Protein 3O46 (pdb70)

Solvent-accessible surface area: 4958 Å² total

Radius of gyration: 11.56 Å; Cα contacts (8 Å, |Δi|>4): 192; chains: 1; bounding box: 26×25×33 Å

InterPro domains:
  IPR001452 SH3 domain [PF00018] (234-290)
  IPR001452 SH3 domain [PR00452] (231-241)
  IPR001452 SH3 domain [PR00452] (252-267)
  IPR001452 SH3 domain [PR00452] (269-278)
  IPR001452 SH3 domain [PR00452] (284-296)
  IPR001452 SH3 domain [PS50002] (228-298)
  IPR001452 SH3 domain [SM00326] (231-297)
  IPR001478 PDZ domain [PF00595] (141-216)
  IPR001478 PDZ domain [PS50106] (139-220)
  IPR001478 PDZ domain [SM00228] (147-220)
  IPR004172 L27 domain [PS51022] (10-65)
  IPR004172 L27 domain [PS51022] (67-122)
  IPR004172 L27 domain [SM00569] (10-68)
  IPR004172 L27 domain [SM00569] (72-125)
  IPR008144 Guanylate kinase-like domain [PS50052] (368-560)
  IPR008145 Guanylate kinase/L-type calcium channel beta subunit [PF00625] (368-560)
  IPR008145 Guanylate kinase/L-type calcium channel beta subunit 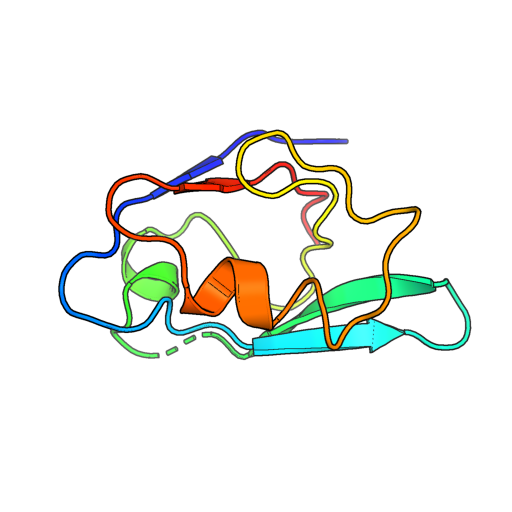[SM00072] (367-563)
  IPR014775 L27 domain, C-terminal [PF02828] (16-67)
  IPR014775 L27 domain, C-terminal [PF02828] (74-124)
  IPR020590 Guanylate kinase, conserved site [PS00856] (403-420)

GO terms:
  GO:0005515 protein binding (F, IPI)
  GO:0060090 molecular adaptor activity (F, IDA)
  GO:0005912 adherens junction (C, IDA)
  GO:0005923 bicellular tight junction (C, IDA)
  GO:0097025 MPP7-DLG1-LIN7 complex (C, IDA)
  GO:0031334 positive regulation of protein-containing complex assembly (P, IDA)
  GO:0070830 bicellular tight junction assembly (P, IDA)
  GO:0035591 signaling adaptor activity (F, TAS)
  GO:0030010 establishment of cell polarity (P, TAS)
  GO:0031334 positive regulation of protein-containing complex assembly (P, TAS)
  GO:0045296 cadherin binding (F, HDA)
  GO:0071896 protein localization to adherens junction (P, IMP)
  GO:0019904 protein domain specific binding (F, IPI)
  GO:0030054 cell junction (C, IDA)
  GO:0005737 cytoplasm (C, EXP)

CATH classification: 2.30.42.10

Foldseek 3Di:
DKDKDKWFAAPFAQQWDWDQDPVPRWIFTQGHPPHRPVVRVPHDGGKTWQDKQNHGCNPDDPVVVVCVRGVDHTMMMTIIDGD

Nearest PDB structures (foldseek):
  3o46-assembly1_A  TM=1.006E+00  e=6.446E-15  Homo sapiens
  1g9o-assembly1_A  TM=8.909E-01  e=1.951E-05  Homo sapiens
  4p0c-assembly1_A  TM=8.201E-01  e=1.643E-05  Homo sapiens
  2vsp-assembly1_A  TM=8.199E-01  e=2.752E-05  Homo sapiens
  4q3h-assembly2_B  TM=8.198E-01  e=3.881E-05  Homo sapiens

Sequence (83 aa):
SVVKKIIRLVKKNREEPLGATIKKDEQTGAIIVARRIRGGAADRSGLIHHVGDELLREVVNGIPVEDKRPEEIIIQILAQSSQQGAITFKKIIPG

Secondary structure (DSSP, 8-state):
--EEEEEEESSS----EEEE-TTT--EEEEE---SH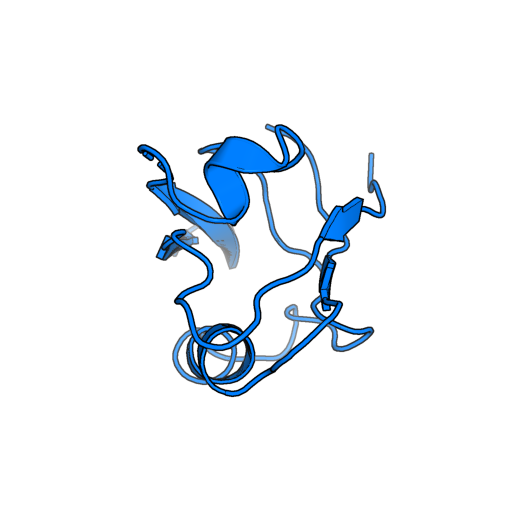HHHHT---TTPEEEEETTEESTTS-HHHHHHHHHH--EEEEEEEE--

Organism: Homo sapiens (NCBI:txid9606)

B-factor: mean 17.81, std 5.98, range [9.1, 44.67]

Structure (mmCIF, N/CA/C/O backbone):
data_3O46
#
_entry.id   3O46
#
_cell.length_a   66.616
_cell.length_b   66.616
_cell.length_c   46.475
_cell.angle_alpha   90.000
_cell.angle_beta   90.000
_cell.angle_gamma   120.000
#
_symmetry.space_group_name_H-M   'P 63'
#
loop_
_entity.id
_entity.type
_entity.pdbx_description
1 polymer 'MAGUK p55 subfamily member 7'
2 non-polymer 'UNKNOWN ATOM OR ION'
3 water water
#
loop_
_atom_site.group_PDB
_atom_site.id
_atom_site.type_symbol
_atom_site.label_atom_id
_atom_site.label_alt_id
_atom_site.label_comp_id
_atom_site.label_asym_id
_atom_site.label_entity_id
_atom_site.label_seq_id
_atom_site.pdbx_PDB_ins_code
_atom_site.Cartn_x
_atom_site.Cartn_y
_atom_site.Cartn_z
_atom_site.occupancy
_atom_site.B_iso_or_equiv
_atom_site.auth_seq_id
_atom_site.auth_comp_id
_atom_site.auth_asym_id
_atom_site.auth_atom_id
_atom_site.pdbx_PDB_model_num
ATOM 1 N N . SER A 1 4 ? 26.889 29.896 14.960 1.00 31.29 136 SER A N 1
ATOM 2 C CA . SER A 1 4 ? 26.951 28.655 15.802 1.00 30.66 136 SER A CA 1
ATOM 3 C C . SER A 1 4 ? 25.707 28.707 16.701 1.00 27.34 136 SER A C 1
ATOM 4 O O . SER A 1 4 ? 25.447 29.785 17.285 1.00 30.50 136 SER A O 1
ATOM 7 N N . VAL A 1 5 ? 24.972 27.580 16.828 1.00 23.82 137 VAL A N 1
ATOM 8 C CA A VAL A 1 5 ? 23.677 27.597 17.515 0.50 21.23 137 VAL A CA 1
ATOM 9 C CA B VAL A 1 5 ? 23.674 27.604 17.513 0.50 21.62 137 VAL A CA 1
ATOM 10 C C . VAL A 1 5 ? 23.878 27.385 19.003 1.00 20.04 137 VAL A C 1
ATOM 11 O O . VAL A 1 5 ? 24.610 26.490 19.423 1.00 23.07 137 VAL A O 1
ATOM 18 N N . LYS A 1 6 ? 23.220 28.245 19.776 1.00 17.15 138 LYS A N 1
ATOM 19 C CA A LYS A 1 6 ? 23.318 28.338 21.240 0.50 16.02 138 LYS A CA 1
ATOM 20 C CA B LYS A 1 6 ? 23.321 28.251 21.235 0.50 16.34 138 LYS A CA 1
ATOM 21 C C . LYS A 1 6 ? 21.933 28.028 21.838 1.00 14.91 138 LYS A C 1
ATOM 22 O O . LYS A 1 6 ? 20.940 28.492 21.301 1.00 15.58 138 LYS A O 1
ATOM 29 N N . ILE A 1 7 ? 21.885 27.301 22.956 1.00 15.80 139 ILE A N 1
ATOM 30 C CA . ILE A 1 7 ? 20.658 27.048 23.663 1.00 15.72 139 ILE A CA 1
ATOM 31 C C . ILE A 1 7 ? 20.631 27.992 24.861 1.00 15.15 139 ILE A C 1
ATOM 32 O O . ILE A 1 7 ? 21.604 28.038 25.648 1.00 16.76 139 ILE A O 1
ATOM 37 N N . ILE A 1 8 ? 19.532 28.721 25.018 1.00 13.65 140 ILE A N 1
ATOM 38 C CA . ILE A 1 8 ? 19.349 29.626 26.132 1.00 13.66 140 ILE A CA 1
ATOM 39 C C . ILE A 1 8 ? 18.009 29.367 26.745 1.00 13.10 140 ILE A C 1
ATOM 40 O O . ILE A 1 8 ? 17.078 28.882 26.088 1.00 13.99 140 ILE A O 1
ATOM 45 N N . ARG A 1 9 ? 17.865 29.677 28.040 1.00 13.11 141 ARG A N 1
ATOM 46 C CA . ARG A 1 9 ? 16.628 29.402 28.737 1.00 13.16 141 ARG A CA 1
ATOM 47 C C . ARG A 1 9 ? 16.330 30.528 29.687 1.00 14.34 141 ARG A C 1
ATOM 48 O O . ARG A 1 9 ? 17.176 30.931 30.483 1.00 15.53 141 ARG A O 1
ATOM 56 N N . LEU A 1 10 ? 15.090 31.049 29.609 1.00 13.13 142 LEU A N 1
ATOM 57 C CA . LEU A 1 10 ? 14.659 32.081 30.534 1.00 15.63 142 LEU A CA 1
ATOM 58 C C . LEU A 1 10 ? 13.259 31.805 31.020 1.00 14.15 142 LEU A C 1
ATOM 59 O O . LEU A 1 10 ? 12.667 30.872 30.616 1.00 16.60 142 LEU A O 1
ATOM 64 N N . VAL A 1 11 ? 12.808 32.568 31.986 1.00 14.60 143 VAL A N 1
ATOM 65 C CA . VAL A 1 11 ? 11.514 32.390 32.572 1.00 15.13 143 VAL A CA 1
ATOM 66 C C . VAL A 1 11 ? 10.639 33.628 32.331 1.00 14.59 143 VAL A C 1
ATOM 67 O O . VAL A 1 11 ? 11.070 34.745 32.506 1.00 16.79 143 VAL A O 1
ATOM 71 N N A LYS A 1 12 ? 9.424 33.419 31.861 0.50 14.25 144 LYS A N 1
ATOM 72 N N B LYS A 1 12 ? 9.390 33.349 31.960 0.50 15.62 144 LYS A N 1
ATOM 73 C CA A LYS A 1 12 ? 8.412 34.474 31.916 0.50 14.87 144 LYS A CA 1
ATOM 74 C CA B LYS A 1 12 ? 8.340 34.335 31.686 0.50 17.17 144 LYS A CA 1
ATOM 75 C C A LYS A 1 12 ? 7.160 33.919 32.538 0.50 16.82 144 LYS A C 1
ATOM 76 C C B LYS A 1 12 ? 7.086 33.910 32.478 0.50 18.26 144 LYS A C 1
ATOM 77 O O A LYS A 1 12 ? 6.61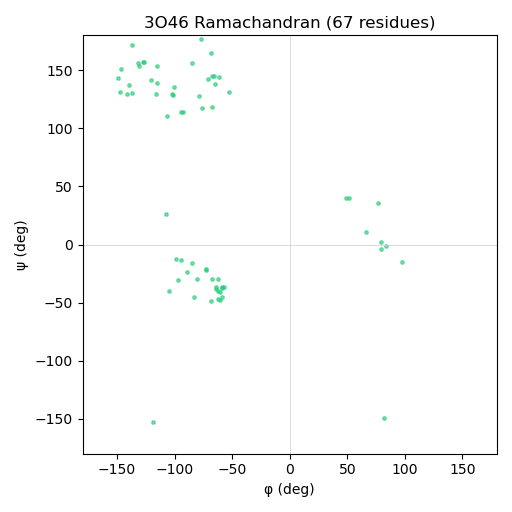0 32.908 32.116 0.50 18.92 144 LYS A O 1
ATOM 78 O O B LYS A 1 12 ? 6.445 32.935 32.094 0.50 19.81 144 LYS A O 1
ATOM 89 N N . ASN A 1 13 ? 6.713 34.616 33.554 1.00 19.61 145 ASN A N 1
ATOM 90 C CA . ASN A 1 13 ? 5.501 34.247 34.272 1.00 21.61 145 ASN A CA 1
ATOM 91 C C . ASN A 1 13 ? 4.726 35.546 34.565 1.00 21.14 145 ASN A C 1
ATOM 92 O O . ASN A 1 13 ? 5.252 36.521 35.088 1.00 22.35 145 ASN A O 1
ATOM 97 N N . ARG A 1 14 ? 3.479 35.533 34.118 1.00 22.77 146 ARG A N 1
ATOM 98 C CA . ARG A 1 14 ? 2.528 36.617 34.226 1.00 22.87 146 ARG A CA 1
ATOM 99 C C . ARG A 1 14 ? 3.141 37.935 33.769 1.00 21.42 146 ARG A C 1
ATOM 100 O O . ARG A 1 14 ? 2.934 38.987 34.369 1.00 23.73 146 ARG A O 1
ATOM 104 N N . GLU A 1 15 ? 3.920 37.860 32.692 1.00 19.85 147 GLU A N 1
ATOM 105 C CA A GLU A 1 15 ? 4.552 39.018 32.068 0.60 18.27 147 GLU A CA 1
ATOM 106 C CA B GLU A 1 15 ? 4.558 39.011 32.083 0.40 18.64 147 GLU A CA 1
ATOM 107 C C . GLU A 1 15 ? 4.886 38.607 30.636 1.00 17.29 147 GLU A C 1
ATOM 108 O O . GLU A 1 15 ? 5.092 37.452 30.360 1.00 17.84 147 GLU A O 1
ATOM 119 N N . PRO A 1 16 ? 4.986 39.577 29.704 1.00 15.61 148 PRO A N 1
ATOM 120 C CA . PRO A 1 16 ? 5.398 39.254 28.342 1.00 14.97 148 PRO A CA 1
ATOM 121 C C . PRO A 1 16 ? 6.860 38.821 28.264 1.00 13.23 148 PRO A C 1
ATOM 122 O O . PRO A 1 16 ? 7.642 39.112 29.160 1.00 13.78 148 PRO A O 1
ATOM 126 N N . LEU A 1 17 ? 7.241 38.220 27.171 1.00 12.76 149 LEU A N 1
ATOM 127 C CA . LEU A 1 17 ? 8.629 37.961 26.890 1.00 12.23 149 LEU A CA 1
ATOM 128 C C . LEU A 1 17 ? 9.424 39.244 26.852 1.00 12.02 149 LEU A C 1
ATOM 129 O O . LEU A 1 17 ? 10.562 39.292 27.274 1.00 12.58 149 LEU A O 1
ATOM 134 N N . GLY A 1 18 ? 8.827 40.305 26.310 1.00 10.95 150 GLY A N 1
ATOM 135 C CA . GLY A 1 18 ? 9.548 41.547 26.120 1.00 11.80 150 GLY A CA 1
ATOM 136 C C . GLY A 1 18 ? 10.496 41.532 24.937 1.00 11.87 150 GLY A C 1
ATOM 137 O O . GLY A 1 18 ? 11.570 42.127 24.989 1.00 12.34 150 GLY A O 1
ATOM 138 N N . ALA A 1 19 ? 10.119 40.863 23.863 1.00 11.69 151 ALA A N 1
ATOM 139 C CA . ALA A 1 19 ? 10.930 40.821 22.650 1.00 11.59 151 ALA A CA 1
ATOM 140 C C . ALA A 1 19 ? 9.983 40.692 21.489 1.00 11.36 151 ALA A C 1
ATOM 141 O O . ALA A 1 19 ? 8.984 39.973 21.561 1.00 12.33 151 ALA A O 1
ATOM 143 N N . THR A 1 20 ? 10.325 41.343 20.382 1.00 11.13 152 THR A N 1
ATOM 144 C CA . THR A 1 20 ? 9.599 41.228 19.129 1.00 11.01 152 THR A CA 1
ATOM 145 C C . THR A 1 20 ? 10.489 40.597 18.085 1.00 10.95 152 THR A C 1
ATOM 146 O O . THR A 1 20 ? 11.730 40.711 18.154 1.00 12.46 152 THR A O 1
ATOM 150 N N . ILE A 1 21 ? 9.868 39.942 17.103 1.00 10.42 153 ILE A N 1
ATOM 151 C CA . ILE A 1 21 ? 10.569 39.274 16.035 1.00 10.94 153 ILE A CA 1
ATOM 152 C C . ILE A 1 21 ? 10.056 39.753 14.673 1.00 12.37 153 ILE A C 1
ATOM 153 O O . ILE A 1 21 ? 8.944 40.255 14.534 1.00 13.14 153 ILE A O 1
ATOM 158 N N . LYS A 1 22 ? 10.904 39.594 13.666 1.00 13.46 154 LYS A N 1
ATOM 159 C CA . LYS A 1 22 ? 10.562 39.945 12.279 1.00 15.69 154 LYS A CA 1
ATOM 160 C C . LYS A 1 22 ? 11.256 39.008 11.363 1.00 15.06 154 LYS A C 1
ATOM 161 O O . LYS A 1 22 ? 12.484 38.798 11.483 1.00 16.98 154 LYS A O 1
ATOM 166 N N . LYS A 1 23 ? 10.538 38.438 10.415 1.00 15.30 155 LYS A N 1
ATOM 167 C CA . LYS A 1 23 ? 11.146 37.626 9.380 1.00 16.11 155 LYS A CA 1
ATOM 168 C C . LYS A 1 23 ? 11.784 38.471 8.307 1.00 17.11 155 LYS A C 1
ATOM 169 O O . LYS A 1 23 ? 11.177 39.403 7.787 1.00 19.06 155 LYS A O 1
ATOM 175 N N . ASP A 1 24 ? 13.035 38.170 8.033 1.00 16.40 156 ASP A N 1
ATOM 176 C CA . ASP A 1 24 ? 13.728 38.785 6.935 1.00 17.27 156 ASP A CA 1
ATOM 177 C C . ASP A 1 24 ? 13.236 38.130 5.664 1.00 17.72 156 ASP A C 1
ATOM 178 O O . ASP A 1 24 ? 13.399 36.929 5.473 1.00 17.82 156 ASP A O 1
ATOM 183 N N . GLU A 1 25 ? 12.608 38.918 4.791 1.00 20.02 157 GLU A N 1
ATOM 184 C CA . GLU A 1 25 ? 11.953 38.306 3.648 1.00 23.07 157 GLU A CA 1
ATOM 185 C C . GLU A 1 25 ? 12.937 37.785 2.597 1.00 22.63 157 GLU A C 1
ATOM 186 O O . GLU A 1 25 ? 12.559 36.909 1.846 1.00 26.46 157 GLU A O 1
ATOM 189 N N . GLN A 1 26 ? 14.170 38.279 2.587 1.00 21.43 158 GLN A N 1
ATOM 190 C CA . GLN A 1 26 ? 15.200 37.802 1.662 1.00 21.56 158 GLN A CA 1
ATOM 191 C C . GLN A 1 26 ? 15.903 36.557 2.150 1.00 19.72 158 GLN A C 1
ATOM 192 O O . GLN A 1 26 ? 16.108 35.624 1.385 1.00 21.07 158 GLN A O 1
ATOM 198 N N . THR A 1 27 ? 16.290 36.525 3.428 1.00 17.50 159 THR A N 1
ATOM 199 C CA . THR A 1 27 ? 16.998 35.366 3.945 1.00 17.40 159 THR A CA 1
ATOM 200 C C . THR A 1 27 ? 16.089 34.284 4.497 1.00 15.32 159 THR A C 1
ATOM 201 O O . THR A 1 27 ? 16.489 33.125 4.666 1.00 15.92 159 THR A O 1
ATOM 205 N N . GLY A 1 28 ? 14.878 34.664 4.901 1.00 15.05 160 GLY A N 1
ATOM 206 C CA . GLY A 1 28 ? 13.990 33.742 5.579 1.00 15.58 160 GLY A CA 1
ATOM 207 C C . GLY A 1 28 ? 14.227 33.604 7.079 1.00 14.64 160 GLY A C 1
ATOM 208 O O . GLY A 1 28 ? 13.536 32.824 7.712 1.00 15.85 160 GLY A O 1
ATOM 209 N N . ALA A 1 29 ? 15.219 34.303 7.615 1.00 14.00 161 ALA A N 1
ATOM 210 C CA . ALA A 1 29 ? 15.551 34.233 9.025 1.00 12.64 161 ALA A CA 1
ATOM 211 C C . ALA A 1 29 ? 14.496 34.918 9.896 1.00 12.71 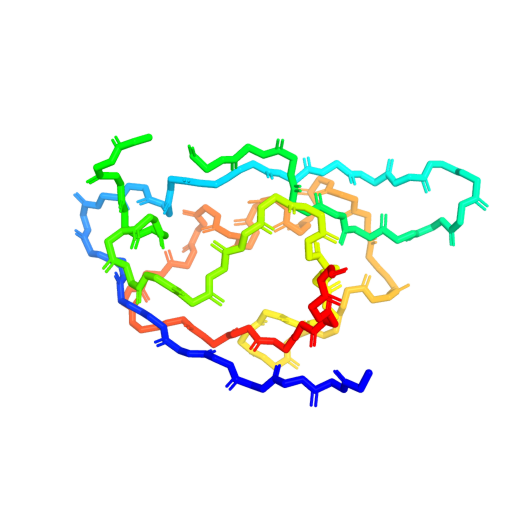161 ALA A C 1
ATOM 212 O O . ALA A 1 29 ? 13.956 35.977 9.553 1.00 13.60 161 ALA A O 1
ATOM 214 N N . ILE A 1 30 ? 14.227 34.321 11.064 1.00 12.32 162 ILE A N 1
ATOM 215 C CA . ILE A 1 30 ? 13.401 34.984 12.094 1.00 11.83 162 ILE A CA 1
ATOM 216 C C . ILE A 1 30 ? 14.380 35.680 13.038 1.00 11.63 162 ILE A C 1
ATOM 217 O O . ILE A 1 30 ? 15.193 35.020 13.702 1.00 12.87 162 ILE A O 1
ATOM 222 N N . ILE A 1 31 ? 14.348 36.998 13.051 1.00 11.80 163 ILE A N 1
ATOM 223 C CA . ILE A 1 31 ? 15.333 37.813 13.758 1.00 12.75 163 ILE A CA 1
ATOM 224 C C . ILE A 1 31 ? 14.660 38.578 14.873 1.00 12.27 163 ILE A C 1
ATOM 225 O O . ILE A 1 31 ? 13.547 39.109 14.717 1.00 12.77 163 ILE A O 1
ATOM 230 N N . VAL A 1 32 ? 15.331 38.641 16.016 1.00 11.56 164 VAL A N 1
ATOM 231 C CA . VAL A 1 32 ? 14.899 39.485 17.132 1.00 11.90 164 VAL A CA 1
ATOM 232 C C . VAL A 1 32 ? 15.044 40.932 16.721 1.00 12.79 164 VAL A C 1
ATOM 233 O O . VAL A 1 32 ? 16.156 41.391 16.418 1.00 13.67 164 VAL A O 1
ATOM 237 N N . ALA A 1 33 ? 13.939 41.665 16.691 1.00 13.36 165 ALA A N 1
ATOM 238 C CA . ALA A 1 33 ? 13.878 43.021 16.202 1.00 14.76 165 ALA A CA 1
ATOM 239 C C . ALA A 1 33 ? 13.960 44.058 17.327 1.00 14.32 165 ALA A C 1
ATOM 240 O O . ALA A 1 33 ? 14.454 45.152 17.094 1.00 16.21 165 ALA A O 1
ATOM 242 N N . ARG A 1 34 ? 13.460 43.722 18.523 1.00 13.21 166 ARG A N 1
ATOM 243 C CA A ARG A 1 34 ? 13.401 44.651 19.614 0.50 13.27 166 ARG A CA 1
ATOM 244 C CA B ARG A 1 34 ? 13.361 44.652 19.652 0.50 13.49 166 ARG A CA 1
ATOM 245 C C . ARG A 1 34 ? 13.424 43.895 20.936 1.00 13.08 166 ARG A C 1
ATOM 246 O O . ARG A 1 34 ? 12.821 42.831 21.046 1.00 12.60 166 ARG A O 1
ATOM 261 N N . ILE A 1 35 ? 14.132 44.462 21.924 1.00 13.36 167 ILE A N 1
ATOM 262 C CA . ILE A 1 35 ? 14.157 43.986 23.298 1.00 14.29 167 ILE A CA 1
ATOM 263 C C . ILE A 1 35 ? 13.612 45.129 24.129 1.00 14.50 167 ILE A C 1
ATOM 264 O O . ILE A 1 35 ? 14.171 46.214 24.190 1.00 16.93 167 ILE A O 1
ATOM 277 N N . ARG A 1 37 ? 13.106 47.360 27.248 1.00 18.91 169 ARG A N 1
ATOM 278 C CA . ARG A 1 37 ? 13.898 47.642 28.443 1.00 20.64 169 ARG A CA 1
ATOM 279 C C . ARG A 1 37 ? 13.187 47.165 29.711 1.00 20.15 16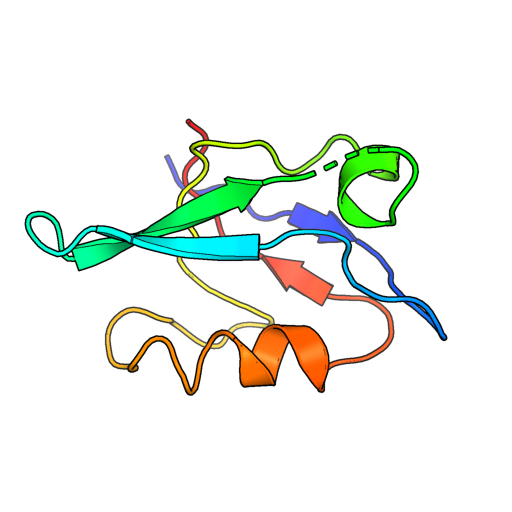9 ARG A C 1
ATOM 280 O O . ARG A 1 37 ? 11.996 47.431 29.924 1.00 21.85 169 ARG A O 1
ATOM 282 N N . GLY A 1 38 ? 13.895 46.413 30.546 1.00 19.94 170 GLY A N 1
ATOM 283 C CA . GLY A 1 38 ? 13.342 45.939 31.789 1.00 20.63 170 GLY A CA 1
ATOM 284 C C . GLY A 1 38 ? 12.424 44.737 31.710 1.00 19.24 170 GLY A C 1
ATOM 285 O O . GLY A 1 38 ? 12.013 44.199 32.740 1.00 21.72 170 GLY A O 1
ATOM 286 N N . GLY A 1 39 ? 12.131 44.263 30.482 1.00 17.48 171 GLY A N 1
ATOM 287 C CA . GLY A 1 39 ? 11.327 43.064 30.294 1.00 16.85 171 GLY A CA 1
ATOM 288 C C . GLY A 1 39 ? 12.090 41.790 30.556 1.00 15.85 171 GLY A C 1
ATOM 289 O O . GLY A 1 39 ? 13.294 41.820 30.792 1.00 16.46 171 GLY A O 1
ATOM 290 N N . ALA A 1 40 ? 11.401 40.662 30.475 1.00 15.22 172 ALA A N 1
ATOM 291 C CA . ALA A 1 40 ? 11.987 39.389 30.798 1.00 15.61 172 ALA A CA 1
ATOM 292 C C . ALA A 1 40 ? 13.204 39.060 29.946 1.00 15.35 172 ALA A C 1
ATOM 293 O O . ALA A 1 40 ? 14.243 38.596 30.474 1.00 16.53 172 ALA A O 1
ATOM 295 N N . ALA A 1 41 ? 13.102 39.289 28.644 1.00 14.44 173 ALA A N 1
ATOM 296 C CA . ALA A 1 41 ? 14.196 39.009 27.754 1.00 14.01 173 ALA A CA 1
ATOM 297 C C . ALA A 1 41 ? 15.407 39.856 28.103 1.00 14.95 173 ALA A C 1
ATOM 298 O O . ALA A 1 41 ? 16.535 39.359 28.201 1.00 15.28 173 ALA A O 1
ATOM 300 N N . ASP A 1 42 ? 15.172 41.137 28.308 1.00 15.86 174 ASP A N 1
ATOM 301 C CA . ASP A 1 42 ? 16.268 42.044 28.650 1.00 16.59 174 ASP A CA 1
ATOM 302 C C . ASP A 1 42 ? 16.949 41.612 29.959 1.00 17.76 174 ASP A C 1
ATOM 303 O O . ASP A 1 42 ? 18.165 41.495 30.020 1.00 18.04 174 ASP A O 1
ATOM 308 N N . ARG A 1 43 ? 16.152 41.335 30.985 1.00 17.33 175 ARG A N 1
ATOM 309 C CA . ARG A 1 43 ? 16.727 41.022 32.292 1.00 18.38 175 ARG A CA 1
ATOM 310 C C . ARG A 1 43 ? 17.581 39.771 32.246 1.00 18.64 175 ARG A C 1
ATOM 311 O O . ARG A 1 43 ? 18.548 39.623 33.013 1.00 20.35 175 ARG A O 1
ATOM 319 N N . SER A 1 44 ? 17.266 38.839 31.359 1.00 17.75 176 SER A N 1
ATOM 320 C CA . SER A 1 44 ? 18.059 37.593 31.249 1.00 17.66 176 SER A CA 1
ATOM 321 C C . SER A 1 44 ? 19.464 37.843 30.735 1.00 17.02 176 SER A C 1
ATOM 322 O O . SER A 1 44 ? 20.374 37.106 31.054 1.00 18.38 176 SER A O 1
ATOM 325 N N . GLY A 1 45 ? 19.627 38.874 2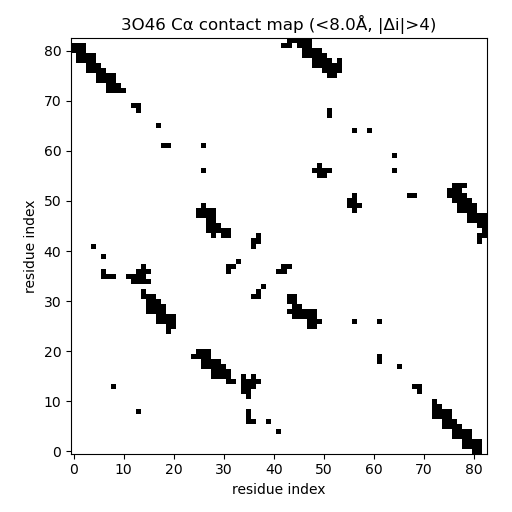9.930 1.00 17.42 177 GLY A N 1
ATOM 326 C CA . GLY A 1 45 ? 20.876 39.148 29.242 1.00 17.19 177 GLY A CA 1
ATOM 327 C C . GLY A 1 45 ? 21.282 38.125 28.183 1.00 17.64 177 GLY A C 1
ATOM 328 O O . GLY A 1 45 ? 22.406 38.182 27.645 1.00 18.82 177 GLY A O 1
ATOM 329 N N . LEU A 1 46 ? 20.367 37.207 27.834 1.00 16.72 178 LEU A N 1
ATOM 330 C CA . LEU A 1 46 ? 20.696 36.087 26.963 1.00 16.36 178 LEU A CA 1
ATOM 331 C C . LEU A 1 46 ? 20.303 36.277 25.501 1.00 15.78 178 LEU A C 1
ATOM 332 O O . LEU A 1 46 ? 20.676 35.447 24.682 1.00 16.14 178 LEU A O 1
ATOM 337 N N . ILE A 1 47 ? 19.495 37.295 25.185 1.00 15.33 179 ILE A N 1
ATOM 338 C CA . ILE A 1 47 ? 18.923 37.429 23.842 1.00 15.64 179 ILE A CA 1
ATOM 339 C C . ILE A 1 47 ? 18.947 38.880 23.450 1.00 14.54 179 ILE A C 1
ATOM 340 O O . ILE A 1 47 ? 18.683 39.769 24.267 1.00 15.81 179 ILE A O 1
ATOM 345 N N . HIS A 1 48 ? 19.319 39.120 22.204 1.00 14.30 180 HIS A N 1
ATOM 346 C CA A HIS A 1 48 ? 19.658 40.474 21.750 0.50 15.00 180 HIS A CA 1
ATOM 347 C CA B HIS A 1 48 ? 19.660 40.469 21.746 0.50 14.98 180 HIS A CA 1
ATOM 348 C C . HIS A 1 48 ? 19.117 40.709 20.344 1.00 14.74 180 HIS A C 1
ATOM 349 O O . HIS A 1 48 ? 18.953 39.768 19.557 1.00 14.03 180 HIS A O 1
ATOM 362 N N . VAL A 1 49 ? 18.877 41.976 20.041 1.00 14.78 181 VAL A N 1
ATOM 363 C CA . VAL A 1 49 ? 18.499 42.394 18.718 1.00 14.82 181 VAL A CA 1
ATOM 364 C C . VAL A 1 49 ? 19.524 41.852 17.729 1.00 15.52 181 VAL A C 1
ATOM 365 O O . VAL A 1 49 ? 20.738 41.979 17.935 1.00 16.46 181 VAL A O 1
ATOM 369 N N . GLY A 1 50 ? 19.049 41.236 16.657 1.00 14.79 182 GLY A N 1
ATOM 370 C CA . GLY A 1 50 ? 19.892 40.638 15.627 1.00 15.26 182 GLY A CA 1
ATOM 371 C C . GLY A 1 50 ? 20.095 39.156 15.776 1.00 14.58 182 GLY A C 1
ATOM 372 O O . GLY A 1 50 ? 20.516 38.474 14.831 1.00 15.53 182 GLY A O 1
ATOM 373 N N . ASP A 1 51 ? 19.780 38.595 16.944 1.00 13.31 183 ASP A N 1
ATOM 374 C CA . ASP A 1 51 ? 19.842 37.159 17.118 1.00 13.73 183 ASP A CA 1
ATOM 375 C C . ASP A 1 51 ? 18.787 36.504 16.229 1.00 12.40 183 ASP A C 1
ATOM 376 O O . ASP A 1 51 ? 17.683 37.044 16.042 1.00 13.41 183 ASP A O 1
ATOM 381 N N . GLU A 1 52 ? 19.115 35.334 15.711 1.00 12.70 184 GLU A N 1
ATOM 382 C CA . GLU A 1 52 ? 18.205 34.569 14.891 1.00 12.43 184 GLU A CA 1
ATOM 383 C C . GLU A 1 52 ? 17.613 33.434 15.717 1.00 12.62 184 GLU A C 1
ATOM 384 O O . GLU A 1 52 ? 18.344 32.652 16.318 1.00 13.63 184 GLU A O 1
ATOM 390 N N . LEU A 1 53 ? 16.286 33.323 15.694 1.00 11.58 185 LEU A N 1
ATOM 391 C CA A LEU A 1 53 ? 15.601 32.186 16.366 0.50 12.08 185 LEU A CA 1
ATOM 392 C CA B LEU A 1 53 ? 15.587 32.269 16.358 0.50 12.12 185 LEU A CA 1
ATOM 393 C C . LEU A 1 53 ? 15.561 31.011 15.458 1.00 11.49 185 LEU A C 1
ATOM 394 O O . LEU A 1 53 ? 15.086 31.103 14.323 1.00 13.07 185 LEU A O 1
ATOM 403 N N . ARG A 1 54 ? 16.027 29.863 15.969 1.00 12.31 186 ARG A N 1
ATOM 404 C CA . ARG A 1 54 ? 15.978 28.602 15.277 1.00 12.79 186 ARG A CA 1
ATOM 405 C C . ARG A 1 54 ? 14.892 27.703 15.856 1.00 12.71 186 ARG A C 1
ATOM 406 O O . ARG A 1 54 ? 14.223 27.004 15.118 1.00 14.37 186 ARG A O 1
ATOM 414 N N . GLU A 1 55 ? 14.727 27.687 17.187 1.00 12.89 187 GLU A N 1
ATOM 415 C CA . GLU A 1 55 ? 13.726 26.855 17.849 1.00 12.53 187 GLU A CA 1
ATOM 416 C C . GLU A 1 55 ? 13.190 27.541 19.069 1.00 12.52 187 GLU A C 1
ATOM 417 O O . GLU A 1 55 ? 13.892 28.305 19.695 1.00 12.33 187 GLU A O 1
ATOM 423 N N . VAL A 1 56 ? 11.947 27.225 19.407 1.00 11.88 188 VAL A N 1
ATOM 424 C CA A VAL A 1 56 ? 11.312 27.693 20.661 0.50 11.47 188 VAL A CA 1
ATOM 425 C CA B VAL A 1 56 ? 11.349 27.695 20.660 0.50 12.52 188 VAL A CA 1
ATOM 426 C C . VAL A 1 56 ? 10.742 26.456 21.346 1.00 12.37 188 VAL A C 1
ATOM 427 O O . VAL A 1 56 ? 9.904 25.766 20.776 1.00 12.73 188 VAL A O 1
ATOM 434 N N . ASN A 1 57 ? 11.218 26.144 22.554 1.00 13.02 189 ASN A N 1
ATOM 435 C CA . ASN A 1 57 ? 10.753 24.959 23.275 1.00 13.94 189 ASN A CA 1
ATOM 436 C C . ASN A 1 57 ? 10.816 23.677 22.430 1.00 14.98 189 ASN A C 1
ATOM 437 O O . ASN A 1 57 ? 9.925 22.847 22.460 1.00 15.70 189 ASN A O 1
ATOM 442 N N . GLY A 1 58 ? 11.885 23.558 21.656 1.00 14.88 190 GLY A N 1
ATOM 443 C CA . GLY A 1 58 ? 12.103 22.396 20.821 1.00 17.22 190 GLY A CA 1
ATOM 444 C C . GLY A 1 58 ? 11.317 22.377 19.524 1.00 16.09 190 GLY A C 1
ATOM 445 O O . GLY A 1 58 ? 11.432 21.397 18.751 1.00 19.60 190 GLY A O 1
ATOM 446 N N . ILE A 1 59 ? 10.546 23.450 19.256 1.00 14.33 191 ILE A N 1
ATOM 447 C CA . ILE A 1 59 ? 9.756 23.574 18.039 1.00 14.27 191 ILE A CA 1
ATOM 448 C C . ILE A 1 59 ? 10.593 24.318 17.003 1.00 14.51 191 ILE A C 1
ATOM 449 O O . ILE A 1 59 ? 10.900 25.494 17.205 1.00 13.35 191 ILE A O 1
ATOM 454 N N . PRO A 1 60 ? 10.992 23.664 15.888 1.00 14.91 192 PRO A N 1
ATOM 455 C CA . PRO A 1 60 ? 11.755 24.372 14.888 1.00 15.67 192 PRO A CA 1
ATOM 456 C C . PRO A 1 60 ? 10.936 25.443 14.203 1.00 14.53 192 PRO A C 1
ATOM 457 O O . PRO A 1 60 ? 9.746 25.233 13.933 1.00 15.74 192 PRO A O 1
ATOM 461 N N . VAL A 1 61 ? 11.557 26.565 13.844 1.00 14.83 193 VAL A N 1
ATOM 462 C CA . VAL A 1 61 ? 10.840 27.607 13.136 1.00 16.71 193 VAL A CA 1
ATOM 463 C C . VAL A 1 61 ? 10.789 27.407 11.662 1.00 18.15 193 VAL A C 1
ATOM 464 O O . VAL A 1 61 ? 9.996 28.065 10.978 1.00 20.19 193 VAL A O 1
ATOM 468 N N . GLU A 1 62 ? 11.653 26.534 11.155 1.00 19.49 194 GLU A N 1
ATOM 469 C CA . GLU A 1 62 ? 12.156 26.737 9.812 1.00 21.12 194 GLU A CA 1
ATOM 470 C C . GLU A 1 62 ? 11.022 26.408 8.860 1.00 19.78 194 GLU A C 1
ATOM 471 O O . GLU A 1 62 ? 11.060 26.792 7.691 1.00 22.88 194 GLU A O 1
ATOM 477 N N . ASP A 1 63 ? 10.051 25.620 9.321 1.00 21.48 195 ASP A N 1
ATOM 478 C CA . ASP A 1 63 ? 8.898 25.308 8.465 1.00 21.63 195 ASP A CA 1
ATOM 479 C C . ASP A 1 63 ? 7.603 26.002 8.870 1.00 21.69 195 ASP A C 1
ATOM 480 O O . ASP A 1 63 ? 6.504 25.482 8.565 1.00 23.88 195 ASP A O 1
ATOM 485 N N . LYS A 1 64 ? 7.692 27.162 9.543 1.00 20.82 196 LYS A N 1
ATOM 486 C CA . LYS A 1 64 ? 6.490 27.830 10.048 1.00 21.35 196 LYS A CA 1
ATOM 487 C C . LYS A 1 64 ? 6.411 29.270 9.608 1.00 20.70 196 LYS A C 1
ATOM 488 O O . LYS A 1 64 ? 7.421 29.913 9.357 1.00 24.54 196 LYS A O 1
ATOM 494 N N . ARG A 1 65 ? 5.204 29.821 9.596 1.00 20.11 197 ARG A N 1
ATOM 495 C CA . ARG A 1 65 ? 4.997 31.236 9.293 1.00 20.40 197 ARG A CA 1
ATOM 496 C C . ARG A 1 65 ? 5.178 32.119 10.550 1.00 18.63 197 ARG A C 1
ATOM 497 O O . ARG A 1 65 ? 4.977 31.651 11.675 1.00 16.99 197 ARG A O 1
ATOM 501 N N . PRO A 1 66 ? 5.513 33.417 10.351 1.00 17.50 198 PRO A N 1
ATOM 502 C CA . PRO A 1 66 ? 5.707 34.296 11.523 1.00 17.64 198 PRO A CA 1
ATOM 503 C C . PRO A 1 66 ? 4.501 34.389 12.465 1.00 15.86 198 PRO A C 1
ATOM 504 O O . PRO A 1 66 ? 4.652 34.381 13.677 1.00 15.13 198 PRO A O 1
ATOM 508 N N . GLU A 1 67 ? 3.311 34.377 11.904 1.00 16.21 199 GLU A N 1
ATOM 509 C CA . GLU A 1 67 ? 2.128 34.456 12.719 1.00 16.88 199 GLU A CA 1
ATOM 510 C C . GLU A 1 67 ? 2.059 33.306 13.731 1.00 14.43 199 GLU A C 1
ATOM 511 O O . GLU A 1 67 ? 1.574 33.469 14.830 1.00 14.80 199 GLU A O 1
ATOM 517 N N . GLU A 1 68 ? 2.501 32.121 13.330 1.00 13.73 200 GLU A N 1
ATOM 518 C CA . GLU A 1 68 ? 2.594 30.977 14.226 1.00 14.00 200 GLU A CA 1
ATOM 519 C C . GLU A 1 68 ? 3.671 31.165 15.280 1.00 12.23 200 GLU A C 1
ATOM 520 O O . GLU A 1 68 ? 3.449 30.924 16.460 1.00 11.95 200 GLU A O 1
ATOM 526 N N . ILE A 1 69 ? 4.863 31.565 14.850 1.00 11.92 201 ILE A N 1
ATOM 527 C CA A ILE A 1 69 ? 5.967 31.679 15.807 0.50 11.81 201 ILE A CA 1
ATOM 528 C CA B ILE A 1 69 ? 5.992 31.714 15.730 0.50 11.83 201 ILE A CA 1
ATOM 529 C C . ILE A 1 69 ? 5.660 32.766 16.826 1.00 10.74 201 ILE A C 1
ATOM 530 O O . ILE A 1 69 ? 5.936 32.578 18.012 1.00 11.01 201 ILE A O 1
ATOM 539 N N . ILE A 1 70 ? 5.084 33.892 16.398 1.00 9.68 202 ILE A N 1
ATOM 540 C CA . ILE A 1 70 ? 4.748 34.963 17.319 1.00 10.05 202 ILE A CA 1
ATOM 541 C C . ILE A 1 70 ? 3.743 34.449 18.375 1.00 9.85 202 ILE A C 1
ATOM 542 O O . ILE A 1 70 ? 3.859 34.751 19.561 1.00 10.05 202 ILE A O 1
ATOM 547 N N . GLN A 1 71 ? 2.764 33.645 17.960 1.00 9.10 203 GLN A N 1
ATOM 548 C CA . GLN A 1 71 ? 1.846 33.044 18.929 1.00 9.56 203 GLN A CA 1
ATOM 549 C C . GLN A 1 71 ? 2.524 32.124 19.867 1.00 10.41 203 GLN A C 1
ATOM 550 O O . GLN A 1 71 ? 2.169 32.110 21.057 1.00 11.80 203 GLN A O 1
ATOM 556 N N . ILE A 1 72 ? 3.499 31.335 19.414 1.00 10.98 204 ILE A N 1
ATOM 557 C CA . ILE A 1 72 ? 4.173 30.442 20.357 1.00 11.75 204 ILE A CA 1
ATOM 558 C C . ILE A 1 72 ? 4.882 31.266 21.435 1.00 12.33 204 ILE A C 1
ATOM 559 O O . ILE A 1 72 ? 4.844 30.911 22.641 1.00 14.53 204 ILE A O 1
ATOM 564 N N . LEU A 1 73 ? 5.504 32.380 21.052 1.00 12.40 205 LEU A N 1
ATOM 565 C CA . LEU A 1 73 ? 6.149 33.193 22.054 1.00 12.96 205 LEU A CA 1
ATOM 566 C C . LEU A 1 73 ? 5.158 33.775 23.053 1.00 13.80 205 LEU A C 1
ATOM 567 O O . LEU A 1 73 ? 5.463 33.894 24.239 1.00 17.26 205 LEU A O 1
ATOM 572 N N . ALA A 1 74 ? 3.982 34.150 22.595 1.00 11.66 206 ALA A N 1
ATOM 573 C CA . ALA A 1 74 ? 3.009 34.778 23.460 1.00 12.31 206 ALA A CA 1
ATOM 574 C C . ALA A 1 74 ? 2.194 33.818 24.332 1.00 11.94 206 ALA A C 1
ATOM 575 O O . ALA A 1 74 ? 1.756 34.176 25.408 1.00 14.10 206 ALA A O 1
ATOM 577 N N . GLN A 1 75 ? 1.981 32.614 23.833 1.00 10.84 207 GLN A N 1
ATOM 578 C CA . GLN A 1 75 ? 1.081 31.670 24.445 1.00 10.28 207 GLN A CA 1
ATOM 579 C C . GLN A 1 75 ? 1.770 30.690 25.399 1.00 11.84 207 GLN A C 1
ATOM 580 O O . GLN A 1 75 ? 1.120 29.998 26.172 1.00 12.94 207 GLN A O 1
ATOM 586 N N . SER A 1 76 ? 3.090 30.652 25.334 1.00 12.31 208 SER A N 1
ATOM 587 C CA A SER A 1 76 ? 3.933 29.873 26.234 0.50 13.33 208 SER A CA 1
ATOM 588 C CA B SER A 1 76 ? 3.855 29.847 26.281 0.50 12.49 208 SER A CA 1
ATOM 589 C C . SER A 1 76 ? 3.974 30.548 27.608 1.00 13.04 208 SER A C 1
ATOM 590 O O . SER A 1 76 ? 3.814 31.747 27.697 1.00 13.95 208 SER A O 1
ATOM 595 N N . GLN A 1 77 ? 4.292 29.792 28.639 1.00 14.44 209 GLN A N 1
ATOM 596 C CA A GLN A 1 77 ? 4.388 30.294 30.043 0.50 15.01 209 GLN A CA 1
ATOM 597 C CA B GLN A 1 77 ? 4.513 30.397 29.963 0.50 14.81 209 GLN A CA 1
ATOM 598 C C . GLN A 1 77 ? 5.534 29.577 30.748 1.00 14.91 209 GLN A C 1
ATOM 599 O O . GLN A 1 77 ? 5.797 28.429 30.436 1.00 16.27 209 GLN A O 1
ATOM 610 N N . GLY A 1 78 ? 6.137 30.223 31.735 1.00 13.98 210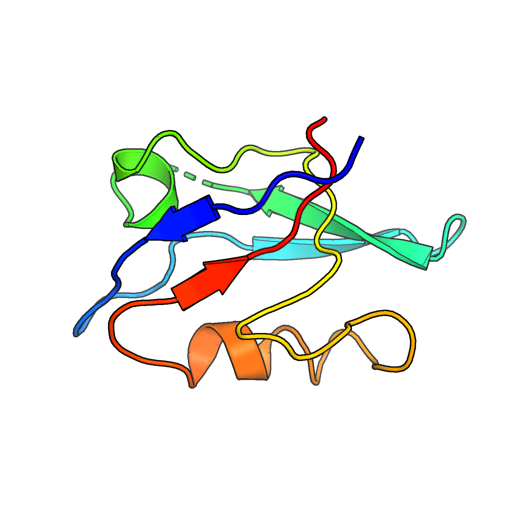 GLY A N 1
ATOM 611 C CA . GLY A 1 78 ? 7.143 29.609 32.564 1.00 14.69 210 GLY A CA 1
ATOM 612 C C . GLY A 1 78 ? 8.494 29.632 31.887 1.00 13.52 210 GLY A C 1
ATOM 613 O O . GLY A 1 78 ? 8.800 30.552 31.131 1.00 14.37 210 GLY A O 1
ATOM 614 N N . ALA A 1 79 ? 9.314 28.637 32.169 1.00 14.23 211 ALA A N 1
ATOM 615 C CA . ALA A 1 79 ? 10.609 28.520 31.547 1.00 14.26 211 ALA A CA 1
ATOM 616 C C . ALA A 1 79 ? 10.408 28.284 30.046 1.00 14.88 211 ALA A C 1
ATOM 617 O O . ALA A 1 79 ? 9.531 27.517 29.627 1.00 16.30 211 ALA A O 1
ATOM 619 N N . ILE A 1 80 ? 11.221 28.958 29.254 1.00 12.96 212 ILE A N 1
ATOM 620 C CA . ILE A 1 80 ? 11.150 28.858 27.803 1.00 13.69 212 ILE A CA 1
ATOM 621 C C . ILE A 1 80 ? 12.591 28.751 27.281 1.00 13.16 212 ILE A C 1
ATOM 622 O O . ILE A 1 80 ? 13.457 29.523 27.686 1.00 13.53 212 ILE A O 1
ATOM 627 N N . THR A 1 81 ? 12.806 27.754 26.429 1.00 13.22 213 THR A N 1
ATOM 628 C CA . THR A 1 81 ? 14.085 27.528 25.793 1.00 13.67 213 THR A CA 1
ATOM 629 C C . THR A 1 81 ? 14.078 28.065 24.377 1.00 12.42 213 THR A C 1
ATOM 630 O O . THR A 1 81 ? 13.113 27.855 23.639 1.00 13.17 213 THR A O 1
ATOM 634 N N . PHE A 1 82 ? 15.146 28.744 24.009 1.00 12.13 214 PHE A N 1
ATOM 635 C CA . PHE A 1 82 ? 15.364 29.126 22.638 1.00 11.95 214 PHE A CA 1
ATOM 636 C C . PHE A 1 82 ? 16.668 28.524 22.114 1.00 12.57 214 PHE A C 1
ATOM 637 O O . PHE A 1 82 ? 17.648 28.457 22.834 1.00 13.87 214 PHE A O 1
ATOM 645 N N . LYS A 1 83 ? 16.655 28.086 20.862 1.00 12.28 215 LYS A N 1
ATOM 646 C CA A LYS A 1 83 ? 17.906 27.847 20.147 0.50 13.06 215 LYS A CA 1
ATOM 647 C CA B LYS A 1 83 ? 17.887 27.807 20.112 0.50 13.27 215 LYS A CA 1
ATOM 648 C C . LYS A 1 83 ? 18.080 28.990 19.194 1.00 12.31 215 LYS A C 1
ATOM 649 O O . LYS A 1 83 ? 17.170 29.316 18.413 1.00 13.33 215 LYS A O 1
ATOM 656 N N . ILE A 1 84 ? 19.215 29.664 19.299 1.00 12.76 216 ILE A N 1
ATOM 657 C CA . ILE A 1 84 ? 19.484 30.898 18.577 1.00 12.79 216 ILE A CA 1
ATOM 658 C C . ILE A 1 84 ? 20.837 30.866 17.895 1.00 13.17 216 ILE A C 1
ATOM 659 O O . ILE A 1 84 ? 21.745 30.170 18.301 1.00 15.38 216 ILE A O 1
ATOM 664 N N . ILE A 1 85 ? 20.958 31.682 16.859 1.00 13.84 217 ILE A N 1
ATOM 665 C CA . ILE A 1 85 ? 22.283 32.045 16.314 1.00 14.82 217 ILE A CA 1
ATOM 666 C C . ILE A 1 85 ? 22.529 33.460 16.726 1.00 15.34 217 ILE A C 1
ATOM 667 O O . ILE A 1 85 ? 21.842 34.395 16.266 1.00 14.75 217 ILE A O 1
ATOM 672 N N . PRO A 1 86 ? 23.494 33.673 17.636 1.00 17.32 218 PRO A N 1
ATOM 673 C CA . PRO A 1 86 ? 23.704 35.031 18.057 1.00 18.62 218 PRO A CA 1
ATOM 674 C C . PRO A 1 86 ? 24.115 35.964 16.926 1.00 19.69 218 PRO A C 1
ATOM 675 O O . PRO A 1 86 ? 24.856 35.585 16.021 1.00 21.56 218 PRO A O 1
ATOM 679 N N . GLY A 1 87 ? 23.629 37.180 1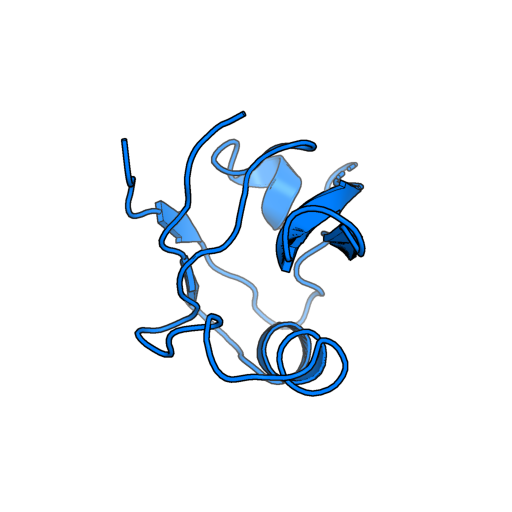7.005 1.00 20.68 219 GLY A N 1
ATOM 680 C CA . GLY A 1 87 ? 24.036 38.219 16.121 1.00 22.77 219 GLY A CA 1
ATOM 681 C C . GLY A 1 87 ? 25.507 38.580 16.330 1.00 25.17 219 GLY A C 1
ATOM 682 O O . GLY A 1 87 ? 26.101 39.044 15.377 1.00 29.43 219 GLY A O 1
#